Protein AF-A0A5S9MFN5-F1 (afdb_monomer)

Mean predicted aligned error: 7.89 Å

Sequence (57 aa):
MKQPNWLLHRAYLTPDRVALIYQEKEWTFHELAQEAEVLSNRLAQASLKKKGKRLRF

Solvent-accessible surface area (backbone atoms only — not comparable to full-atom values): 3561 Å² total; per-residue (Å²): 131,84,80,74,66,60,54,58,54,41,23,70,76,43,32,87,42,76,68,47,77,58,91,96,44,76,31,27,23,40,56,50,41,50,52,51,48,52,49,49,51,51,49,50,66,73,49,68,86,61,95,83,76,83,80,85,130

Radius of gyration: 13.5 Å; Cα contacts (8 Å, |Δi|>4): 38; chains: 1; bounding box: 27×29×32 Å

Secondary structure (DSSP, 8-state):
-PPP-HHHHHHHH-TTSEEEEETTEEEEHHHHHHHHHHHHHHHHHHSTT-TT-----

Nearest PDB structures (foldseek):
  7thn-assembly1_B  TM=9.141E-01  e=3.284E-02  Prodigiosinella confusarubida
  3ipl-as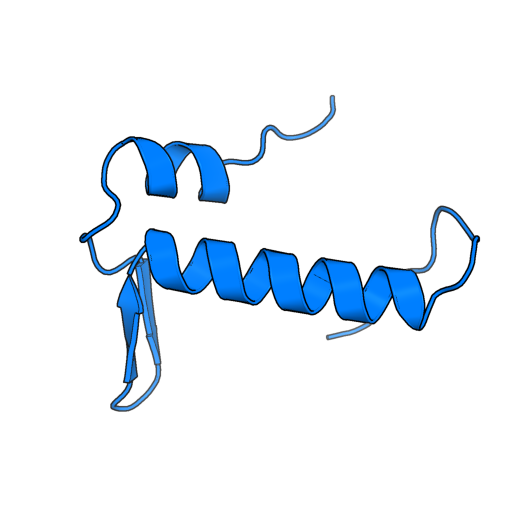sembly2_B  TM=8.920E-01  e=1.523E-01  Staphylococcus aureus subsp. aureus N315
  8glc-assembly2_A  TM=8.883E-01  e=1.421E-01  Actinoplanes
  7thq-assembly2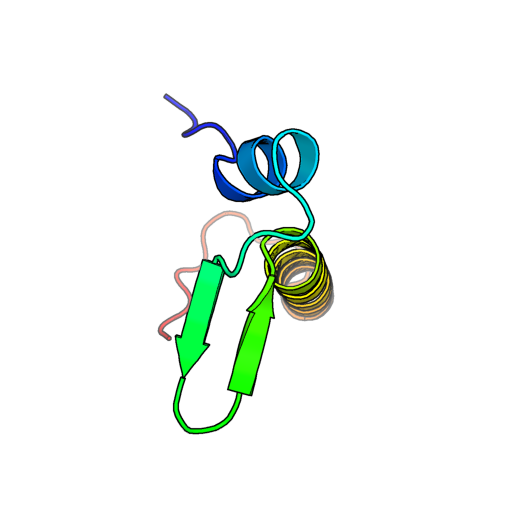_A  TM=8.503E-01  e=1.235E+00  Pseudomonas protegens Pf-5
  7thq-assembly1_B  TM=8.503E-01  e=1.324E+00  Pseudomonas protegens Pf-5

Organism: Bacillus safensis (NCBI:txid561879)

pLDDT: mean 79.43, std 15.46, range [36.25, 94.31]

Foldseek 3Di:
DPDPPVLVVCCVVWVQCFDDDDDPDTHGSVRVVVVVVVVVVVCCVVVPDDPDDDDDD

Structure (mmCIF, N/CA/C/O backbone):
data_AF-A0A5S9MFN5-F1
#
_entry.id   AF-A0A5S9MFN5-F1
#
loop_
_atom_site.group_PDB
_atom_site.id
_atom_site.type_symbol
_atom_site.label_atom_id
_atom_site.label_alt_id
_atom_site.label_comp_id
_atom_site.label_asym_id
_atom_site.label_entity_id
_atom_site.label_seq_id
_atom_site.pdbx_PDB_ins_code
_atom_site.Cartn_x
_atom_site.Cartn_y
_atom_site.Cartn_z
_atom_site.occupancy
_atom_site.B_iso_or_equiv
_atom_site.auth_seq_id
_atom_site.auth_comp_id
_atom_site.auth_asym_id
_atom_site.auth_atom_id
_atom_site.pdbx_PDB_model_num
ATOM 1 N N . MET A 1 1 ? 13.409 11.148 15.710 1.00 36.25 1 MET A N 1
ATOM 2 C CA . MET A 1 1 ? 13.459 11.303 14.239 1.00 36.25 1 MET A CA 1
ATOM 3 C C . MET A 1 1 ? 12.085 10.949 13.681 1.00 36.25 1 MET A C 1
ATOM 5 O O . MET A 1 1 ? 11.594 9.880 14.015 1.00 36.25 1 MET A O 1
ATOM 9 N N . LYS A 1 2 ? 11.415 11.843 12.934 1.00 51.50 2 LYS A N 1
ATOM 10 C CA . LYS A 1 2 ? 10.175 11.482 12.218 1.00 51.50 2 LYS A CA 1
ATOM 11 C C . LYS A 1 2 ? 10.579 10.565 11.063 1.00 51.50 2 LYS A C 1
ATOM 13 O O . LYS A 1 2 ? 11.400 10.981 10.252 1.00 51.50 2 LYS A O 1
ATOM 18 N N . GLN A 1 3 ? 10.063 9.337 11.015 1.00 56.47 3 GLN A N 1
ATOM 19 C CA . GLN A 1 3 ? 10.265 8.482 9.844 1.00 56.47 3 GLN A CA 1
ATOM 20 C C . GLN A 1 3 ? 9.707 9.202 8.606 1.00 56.47 3 GLN A C 1
ATOM 22 O O . GLN A 1 3 ? 8.585 9.717 8.669 1.00 56.47 3 GLN A O 1
ATOM 27 N N . PRO A 1 4 ? 10.476 9.290 7.509 1.00 65.31 4 PRO A N 1
ATOM 28 C CA . PRO A 1 4 ? 9.965 9.841 6.267 1.00 65.31 4 PRO A CA 1
ATOM 29 C C . PRO A 1 4 ? 8.852 8.945 5.723 1.00 65.31 4 PRO A C 1
ATOM 31 O O . PRO A 1 4 ? 8.842 7.734 5.948 1.00 65.31 4 PRO A O 1
ATOM 34 N N . ASN A 1 5 ? 7.899 9.546 5.011 1.00 78.31 5 ASN A N 1
ATOM 35 C CA . ASN A 1 5 ? 6.806 8.801 4.402 1.00 78.31 5 ASN A CA 1
ATOM 36 C C . ASN A 1 5 ? 7.332 8.010 3.191 1.00 78.31 5 ASN A C 1
ATOM 38 O O . ASN A 1 5 ? 7.317 8.481 2.054 1.00 78.31 5 ASN A O 1
ATOM 42 N N . TRP A 1 6 ? 7.849 6.811 3.460 1.00 82.56 6 TRP A N 1
ATOM 43 C CA . TRP A 1 6 ? 8.424 5.927 2.446 1.00 82.56 6 TRP A CA 1
ATOM 44 C C . TRP A 1 6 ? 7.399 5.443 1.425 1.00 82.56 6 TRP A C 1
ATOM 46 O O . TRP A 1 6 ? 7.772 5.178 0.283 1.00 82.56 6 TRP A O 1
ATOM 56 N N . LEU A 1 7 ? 6.123 5.362 1.811 1.00 83.62 7 LEU A N 1
ATOM 57 C CA . LEU A 1 7 ? 5.045 4.993 0.901 1.00 83.62 7 LEU A CA 1
ATOM 58 C C . LEU A 1 7 ? 4.850 6.076 -0.165 1.00 83.62 7 LEU A C 1
ATOM 60 O O . LEU A 1 7 ? 4.890 5.764 -1.349 1.00 83.62 7 LEU A O 1
ATOM 64 N N . LEU A 1 8 ? 4.762 7.348 0.241 1.00 84.06 8 LEU A N 1
ATOM 65 C CA . LEU A 1 8 ? 4.662 8.469 -0.704 1.00 84.06 8 LEU A CA 1
ATOM 66 C C . LEU A 1 8 ? 5.897 8.589 -1.598 1.00 84.06 8 LEU A C 1
ATOM 68 O O . LEU A 1 8 ? 5.774 8.853 -2.790 1.00 84.06 8 LEU A O 1
ATOM 72 N N . HIS A 1 9 ? 7.090 8.360 -1.047 1.00 86.31 9 HIS A N 1
ATOM 73 C CA . HIS A 1 9 ? 8.314 8.409 -1.843 1.00 86.31 9 HIS A CA 1
ATOM 74 C C . HIS A 1 9 ? 8.325 7.336 -2.944 1.00 86.31 9 HIS A C 1
ATOM 76 O O . HIS A 1 9 ? 8.691 7.618 -4.082 1.00 86.31 9 HIS A O 1
ATOM 82 N N . ARG A 1 10 ? 7.873 6.115 -2.633 1.00 84.88 10 ARG A N 1
ATOM 83 C CA . ARG A 1 10 ? 7.764 5.035 -3.625 1.00 84.88 10 ARG A CA 1
ATOM 84 C C . ARG A 1 10 ? 6.615 5.240 -4.606 1.00 84.88 10 ARG A C 1
ATOM 86 O O . ARG A 1 10 ? 6.794 4.935 -5.777 1.00 84.88 10 ARG A O 1
ATOM 93 N N . ALA A 1 11 ? 5.496 5.805 -4.159 1.00 86.75 11 ALA A N 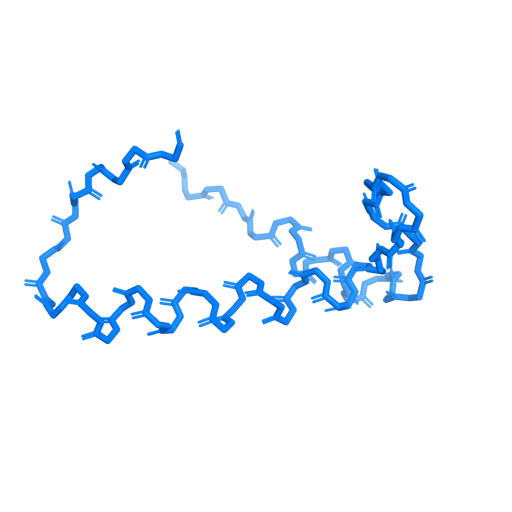1
ATOM 94 C CA . ALA A 1 11 ? 4.396 6.183 -5.041 1.00 86.75 11 ALA A CA 1
ATOM 95 C C . ALA A 1 11 ? 4.814 7.249 -6.065 1.00 86.75 11 ALA A C 1
ATOM 97 O O . ALA A 1 11 ? 4.336 7.225 -7.191 1.00 86.75 11 ALA A O 1
ATOM 98 N N . TYR A 1 12 ? 5.739 8.145 -5.706 1.00 86.06 12 TYR A N 1
ATOM 99 C CA . TYR A 1 12 ? 6.298 9.122 -6.641 1.00 8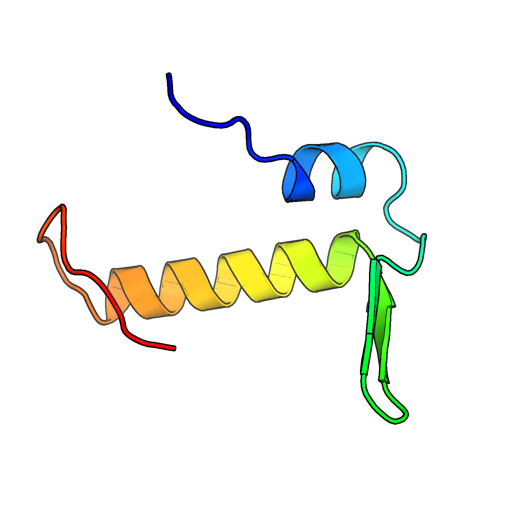6.06 12 TYR A CA 1
ATOM 100 C C . TYR A 1 12 ? 7.305 8.504 -7.623 1.00 86.06 12 TYR A C 1
ATOM 102 O O . TYR A 1 12 ? 7.273 8.806 -8.810 1.00 86.06 12 TYR A O 1
ATOM 110 N N . LEU A 1 13 ? 8.212 7.648 -7.139 1.00 89.12 13 LEU A N 1
ATOM 111 C CA . LEU A 1 13 ? 9.273 7.076 -7.976 1.00 89.12 13 LEU A CA 1
ATOM 112 C C . LEU A 1 13 ? 8.784 5.959 -8.905 1.00 89.12 13 LEU A C 1
ATOM 114 O O . LEU A 1 13 ? 9.268 5.838 -10.025 1.00 89.12 13 LEU A O 1
ATOM 118 N N . THR A 1 14 ? 7.877 5.111 -8.425 1.00 90.31 14 THR A N 1
ATOM 119 C CA . THR A 1 14 ? 7.372 3.941 -9.155 1.00 90.31 14 THR A CA 1
ATOM 120 C C . THR A 1 14 ? 5.881 3.744 -8.862 1.00 90.31 14 THR A C 1
ATOM 122 O O . THR A 1 14 ? 5.539 2.832 -8.102 1.00 90.31 14 THR A O 1
ATOM 125 N N . PRO A 1 15 ? 4.995 4.592 -9.417 1.00 88.00 15 PRO A N 1
ATOM 126 C CA . PRO A 1 15 ? 3.562 4.557 -9.121 1.00 88.00 15 PRO A CA 1
ATOM 127 C C . PRO A 1 15 ? 2.912 3.227 -9.510 1.00 88.00 15 PRO A C 1
ATOM 129 O O . PRO A 1 15 ? 2.223 2.646 -8.679 1.00 88.00 15 PRO A O 1
ATOM 132 N N . ASP A 1 16 ? 3.208 2.715 -10.708 1.00 90.75 16 ASP A N 1
ATOM 133 C CA . ASP A 1 16 ? 2.539 1.543 -11.304 1.00 90.75 16 ASP A CA 1
ATOM 134 C C . ASP A 1 16 ? 3.078 0.197 -10.803 1.00 90.75 16 ASP A C 1
ATOM 136 O O . ASP A 1 16 ? 2.620 -0.87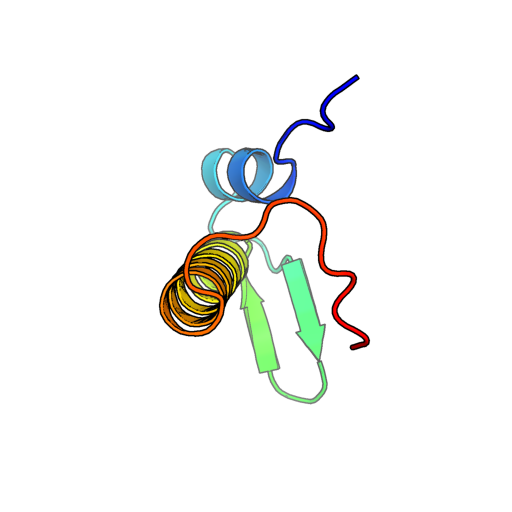3 -11.203 1.00 90.75 16 ASP A O 1
ATOM 140 N N . ARG A 1 17 ? 4.093 0.215 -9.934 1.00 92.19 17 ARG A N 1
ATOM 141 C CA . ARG A 1 17 ? 4.670 -1.017 -9.402 1.00 92.19 17 ARG A CA 1
ATOM 142 C C . ARG A 1 17 ? 3.770 -1.571 -8.303 1.00 92.19 17 ARG A C 1
ATOM 144 O O . ARG A 1 17 ? 3.417 -0.853 -7.370 1.00 92.19 17 ARG A O 1
ATOM 151 N N . VAL A 1 18 ? 3.482 -2.868 -8.377 1.00 92.19 18 VAL A N 1
ATOM 152 C CA . VAL A 1 18 ? 2.733 -3.590 -7.342 1.00 92.19 18 VAL A CA 1
ATOM 153 C C . VAL A 1 18 ? 3.485 -3.521 -6.008 1.00 92.19 18 VAL A C 1
ATOM 155 O O . VAL A 1 18 ? 4.653 -3.906 -5.907 1.00 92.19 18 VAL A O 1
ATOM 158 N N . ALA A 1 19 ? 2.815 -2.978 -4.995 1.00 89.94 19 ALA A N 1
ATOM 159 C CA . ALA A 1 19 ? 3.328 -2.760 -3.647 1.00 89.94 19 ALA A CA 1
ATOM 160 C C . ALA A 1 19 ? 2.848 -3.833 -2.666 1.00 89.94 19 ALA A C 1
ATOM 162 O O . ALA A 1 19 ? 3.593 -4.212 -1.759 1.00 89.94 19 ALA A O 1
ATOM 163 N N . LEU A 1 20 ? 1.613 -4.305 -2.842 1.00 89.88 20 LEU A N 1
ATOM 164 C CA . LEU A 1 20 ? 0.992 -5.314 -1.996 1.00 89.88 20 LEU A CA 1
ATOM 165 C C . LEU A 1 20 ? 0.108 -6.223 -2.844 1.00 89.88 20 LEU A C 1
ATOM 167 O O . LEU A 1 20 ? -0.665 -5.748 -3.668 1.00 89.88 20 LEU A O 1
ATOM 171 N N . ILE A 1 21 ? 0.200 -7.522 -2.591 1.00 93.19 21 ILE A N 1
ATOM 172 C CA . ILE A 1 21 ? -0.720 -8.518 -3.133 1.00 93.19 21 ILE A CA 1
ATOM 173 C C . ILE A 1 21 ? -1.353 -9.209 -1.936 1.00 93.19 21 ILE A C 1
ATOM 175 O O . ILE A 1 21 ? -0.645 -9.709 -1.058 1.00 93.19 21 ILE A O 1
ATOM 179 N N . TYR A 1 22 ? -2.678 -9.203 -1.874 1.00 92.00 22 TYR A N 1
ATOM 180 C CA . TYR A 1 22 ? -3.426 -9.909 -0.846 1.00 92.00 22 TYR A CA 1
ATOM 181 C C . TYR A 1 22 ? -4.626 -10.603 -1.481 1.00 92.00 22 TYR A C 1
ATOM 183 O O . TYR A 1 22 ? -5.507 -9.954 -2.044 1.00 92.00 22 TYR A O 1
ATOM 191 N N . GLN A 1 23 ? -4.657 -11.933 -1.360 1.00 92.75 23 GLN A N 1
ATOM 192 C CA . GLN A 1 23 ? -5.607 -12.796 -2.067 1.00 92.75 23 GLN A CA 1
ATOM 193 C C . GLN A 1 23 ? -5.522 -12.566 -3.587 1.00 92.75 23 GLN A C 1
ATOM 195 O O . GLN A 1 23 ? -4.435 -12.643 -4.148 1.00 92.75 23 GLN A O 1
ATOM 200 N N . GLU A 1 24 ? -6.648 -12.280 -4.237 1.00 93.19 24 GLU A N 1
ATOM 201 C CA . GLU A 1 24 ? -6.756 -12.021 -5.679 1.00 93.19 24 GLU A CA 1
ATOM 202 C C . GLU A 1 24 ? -6.641 -10.528 -6.023 1.00 93.19 24 GLU A C 1
ATOM 204 O O . GLU A 1 24 ? -6.929 -10.122 -7.147 1.00 93.19 24 GLU A O 1
ATOM 209 N N . LYS A 1 25 ? -6.274 -9.686 -5.048 1.00 91.00 25 LYS A N 1
ATOM 210 C CA . LYS A 1 25 ? -6.146 -8.243 -5.240 1.00 91.00 25 LYS A CA 1
ATOM 211 C C . LYS A 1 25 ? -4.695 -7.810 -5.177 1.00 91.00 25 LYS A C 1
ATOM 213 O O . LYS A 1 25 ? -3.942 -8.197 -4.279 1.00 91.00 25 LYS A O 1
ATOM 218 N N . GLU A 1 26 ? -4.349 -6.943 -6.110 1.00 94.00 26 GLU A N 1
ATOM 219 C CA . GLU A 1 26 ? -3.062 -6.280 -6.189 1.00 94.00 26 GLU A CA 1
ATOM 220 C C . GLU A 1 26 ? -3.282 -4.785 -6.004 1.00 94.00 26 GLU A C 1
ATOM 222 O O . GLU A 1 26 ? -4.245 -4.223 -6.521 1.00 94.00 26 GLU A O 1
ATOM 227 N N . TRP A 1 27 ? -2.385 -4.157 -5.256 1.00 93.06 27 TRP A N 1
ATOM 228 C CA . TRP A 1 27 ? -2.342 -2.715 -5.093 1.00 93.06 27 TRP A CA 1
ATOM 229 C C . TRP A 1 27 ? -0.993 -2.214 -5.557 1.00 93.06 27 TRP A C 1
ATOM 231 O O . TRP A 1 27 ? 0.060 -2.670 -5.094 1.00 93.06 27 TRP A O 1
ATOM 241 N N . THR A 1 28 ? -1.025 -1.228 -6.436 1.00 94.31 28 THR A N 1
ATOM 242 C CA . THR A 1 28 ? 0.150 -0.453 -6.815 1.00 94.31 28 THR A CA 1
ATOM 243 C C . THR A 1 28 ? 0.580 0.488 -5.686 1.00 94.31 28 THR A C 1
ATOM 245 O O . THR A 1 28 ? -0.169 0.748 -4.738 1.00 94.31 28 THR A O 1
ATOM 248 N N . PHE A 1 29 ? 1.803 1.026 -5.753 1.00 91.19 29 PHE A N 1
ATOM 249 C CA . PHE A 1 29 ? 2.240 2.034 -4.779 1.00 91.19 29 PHE A CA 1
ATOM 250 C C . PHE A 1 29 ? 1.341 3.272 -4.790 1.00 91.19 29 PHE A C 1
ATOM 252 O O . PHE A 1 29 ? 1.127 3.861 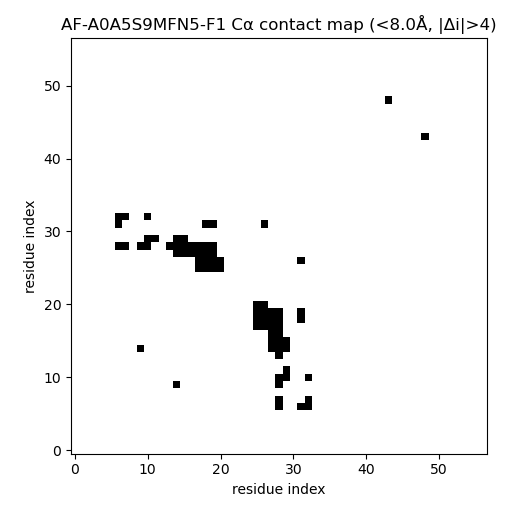-3.729 1.00 91.19 29 PHE A O 1
ATOM 259 N N . HIS A 1 30 ? 0.819 3.657 -5.958 1.00 90.12 30 HIS A N 1
ATOM 260 C CA . HIS A 1 30 ? -0.110 4.776 -6.077 1.00 90.12 30 HIS A CA 1
ATOM 261 C C . HIS A 1 30 ? -1.426 4.503 -5.340 1.00 90.12 30 HIS A C 1
ATOM 263 O O . HIS A 1 30 ? -1.814 5.282 -4.468 1.00 90.12 30 HIS A O 1
ATOM 269 N N . GLU A 1 31 ? -2.066 3.368 -5.625 1.00 91.00 31 GLU A N 1
ATOM 270 C CA . GLU A 1 31 ? -3.343 2.991 -5.007 1.00 91.00 31 GLU A CA 1
ATOM 271 C C . GLU A 1 31 ? -3.203 2.823 -3.494 1.00 91.00 31 GLU A C 1
ATOM 273 O O . GLU A 1 31 ? -3.997 3.366 -2.728 1.00 91.00 31 GLU A O 1
ATOM 278 N N . LEU A 1 32 ? -2.138 2.152 -3.043 1.00 90.75 32 LEU A N 1
ATOM 279 C CA . LEU A 1 32 ? -1.884 1.949 -1.619 1.00 90.75 32 LEU A CA 1
ATOM 280 C C . LEU A 1 32 ? -1.664 3.280 -0.881 1.00 90.75 32 LEU A C 1
ATOM 282 O O . LEU A 1 32 ? -2.117 3.449 0.253 1.00 90.75 32 LEU A O 1
ATOM 286 N N . ALA A 1 33 ? -0.979 4.238 -1.512 1.00 89.56 33 ALA A N 1
ATOM 287 C CA . ALA A 1 33 ? -0.784 5.572 -0.952 1.00 89.56 33 ALA A CA 1
ATOM 288 C C . ALA A 1 33 ? -2.104 6.344 -0.829 1.00 89.56 33 ALA A C 1
ATOM 290 O O . ALA A 1 33 ? -2.363 6.936 0.222 1.00 89.56 33 ALA A O 1
ATOM 291 N N . GLN A 1 34 ? -2.949 6.300 -1.861 1.00 90.19 34 GLN A N 1
ATOM 292 C CA . GLN A 1 34 ? -4.269 6.932 -1.837 1.00 90.19 34 GLN A CA 1
ATOM 293 C C . GLN A 1 34 ? -5.170 6.316 -0.765 1.00 90.19 34 GLN A C 1
ATOM 295 O 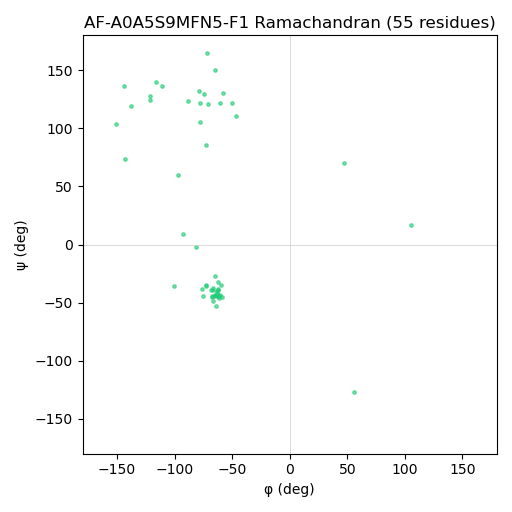O . GLN A 1 34 ? -5.817 7.036 -0.005 1.00 90.19 34 GLN A O 1
ATOM 300 N N . GLU A 1 35 ? -5.189 4.990 -0.647 1.00 89.38 35 GLU A N 1
ATOM 301 C CA . GLU A 1 35 ? -6.024 4.292 0.329 1.00 89.38 35 GLU A CA 1
ATOM 302 C C . GLU A 1 35 ? -5.576 4.589 1.769 1.00 89.38 35 GLU A C 1
ATOM 304 O O . GLU A 1 35 ? -6.403 4.855 2.649 1.00 89.38 35 GLU A O 1
ATOM 309 N N . ALA A 1 36 ? -4.259 4.658 1.997 1.00 87.94 36 ALA A N 1
ATOM 310 C CA . ALA A 1 36 ? -3.684 5.085 3.268 1.00 87.94 36 ALA A CA 1
ATOM 311 C C . ALA A 1 36 ? -4.037 6.543 3.612 1.00 87.94 36 ALA A C 1
ATOM 313 O O . ALA A 1 36 ? -4.337 6.846 4.770 1.00 87.94 36 ALA A O 1
ATOM 314 N N . GLU A 1 37 ? -4.035 7.447 2.630 1.00 88.12 37 GLU A N 1
ATOM 315 C CA . GLU A 1 37 ? -4.430 8.845 2.819 1.00 88.12 37 GLU A CA 1
ATOM 316 C C . GLU A 1 37 ? -5.925 8.975 3.134 1.00 88.12 37 GLU A C 1
ATOM 318 O O . GLU A 1 37 ? -6.299 9.655 4.092 1.00 88.12 37 GLU A O 1
ATOM 323 N N . VAL A 1 38 ? -6.787 8.263 2.404 1.00 89.25 38 VAL A N 1
ATOM 324 C CA . VAL A 1 38 ? -8.231 8.210 2.677 1.00 89.25 38 VAL A CA 1
ATOM 325 C C . VAL A 1 38 ? -8.492 7.678 4.084 1.00 89.25 38 VAL A C 1
ATOM 327 O O . VAL A 1 38 ? -9.281 8.268 4.826 1.00 89.25 38 VAL A O 1
ATOM 330 N N . LEU A 1 39 ? -7.815 6.601 4.488 1.00 86.75 39 LEU A N 1
ATOM 331 C CA . LEU A 1 39 ? -7.939 6.052 5.835 1.00 86.75 39 LEU A CA 1
ATOM 332 C C . LEU A 1 39 ? -7.439 7.043 6.890 1.00 86.75 39 LEU A C 1
ATOM 334 O O . LEU A 1 39 ? -8.111 7.238 7.899 1.00 86.75 39 LEU A O 1
ATOM 338 N N . SER A 1 40 ? -6.303 7.703 6.656 1.00 85.31 40 SER A N 1
ATOM 339 C CA . SER A 1 40 ? -5.767 8.726 7.557 1.00 85.31 40 SER A CA 1
ATOM 340 C C . SER A 1 40 ? -6.739 9.891 7.724 1.00 85.31 40 SER A C 1
ATOM 342 O O . SER A 1 40 ? -7.012 10.302 8.849 1.00 85.31 40 SER A O 1
ATOM 344 N N . ASN A 1 41 ? -7.342 10.360 6.630 1.00 85.06 41 ASN A N 1
ATOM 345 C CA . ASN A 1 41 ? -8.351 11.414 6.645 1.00 85.06 41 ASN A CA 1
ATOM 346 C C . ASN A 1 41 ? -9.617 10.976 7.386 1.00 85.06 41 ASN A C 1
ATOM 348 O O . ASN A 1 41 ? -10.122 11.727 8.220 1.00 85.06 41 ASN A O 1
ATOM 352 N N . ARG A 1 42 ? -10.103 9.749 7.158 1.00 86.06 42 ARG A N 1
ATOM 353 C CA . ARG A 1 42 ? -11.233 9.174 7.910 1.00 86.06 42 ARG A CA 1
ATOM 354 C C . ARG A 1 42 ? -10.914 9.056 9.397 1.00 86.06 42 ARG A C 1
ATOM 356 O O . ARG A 1 42 ? -11.732 9.435 10.229 1.00 86.06 42 ARG A O 1
ATOM 363 N N . LEU A 1 43 ? -9.716 8.586 9.741 1.00 82.44 43 LEU A N 1
ATOM 364 C CA . LEU A 1 43 ? -9.251 8.486 11.121 1.00 82.44 43 LEU A CA 1
ATOM 365 C C . LEU A 1 43 ? -9.073 9.859 11.760 1.00 82.44 43 LEU A C 1
ATOM 367 O O . LEU A 1 43 ? -9.397 9.997 12.930 1.00 82.44 43 LEU A O 1
ATOM 371 N N . ALA A 1 44 ? -8.598 10.869 11.033 1.00 82.12 44 ALA A N 1
ATOM 372 C CA . ALA A 1 44 ? -8.463 12.237 11.524 1.00 82.12 44 ALA A CA 1
ATOM 373 C C . ALA A 1 44 ? -9.831 12.895 11.756 1.00 82.12 44 ALA A C 1
ATOM 375 O O . ALA A 1 44 ? -10.014 13.586 12.758 1.00 82.12 44 ALA A O 1
ATOM 376 N N . GLN A 1 45 ? -10.798 12.642 10.868 1.00 80.81 45 GLN A N 1
ATOM 377 C CA . GLN A 1 45 ? -12.184 13.093 11.016 1.00 80.81 45 GLN A CA 1
ATOM 378 C C . GLN A 1 45 ? -12.890 12.392 12.184 1.00 80.81 45 GLN A C 1
ATOM 380 O O . GLN A 1 45 ? -13.545 13.051 12.985 1.00 80.81 45 GLN A O 1
ATOM 385 N N . ALA A 1 46 ? -12.723 11.074 12.328 1.00 78.69 46 ALA A N 1
ATOM 386 C CA . ALA A 1 46 ? -13.299 10.306 13.432 1.00 78.69 46 ALA A CA 1
ATOM 387 C C . ALA A 1 46 ? -12.588 10.581 14.771 1.00 78.69 46 ALA A C 1
ATOM 389 O O . ALA A 1 46 ? -13.211 10.633 15.830 1.00 78.69 46 ALA A O 1
ATOM 390 N N . SER A 1 47 ? -11.273 10.794 14.732 1.00 61.50 47 SER A N 1
ATOM 391 C CA . SER A 1 47 ? -10.425 11.102 15.886 1.00 61.50 47 SER A CA 1
ATOM 392 C C . SER A 1 47 ? -10.217 12.607 15.988 1.00 61.50 47 SER A C 1
ATOM 394 O O . SER A 1 47 ? -9.085 13.094 15.941 1.00 61.50 47 SER A O 1
ATOM 396 N N . LEU A 1 48 ? -11.310 13.359 16.138 1.00 55.84 48 LEU A N 1
ATOM 397 C CA . LEU A 1 48 ? -11.255 14.788 16.437 1.00 55.84 48 LEU A CA 1
ATOM 398 C C . LEU A 1 48 ? -10.251 15.050 17.575 1.00 55.84 48 LEU A C 1
ATOM 400 O O . LEU A 1 48 ? -10.466 14.690 18.732 1.00 55.84 48 LEU A O 1
ATOM 404 N N . LYS A 1 49 ? -9.135 15.690 17.207 1.00 54.06 49 LYS A N 1
ATOM 405 C CA . L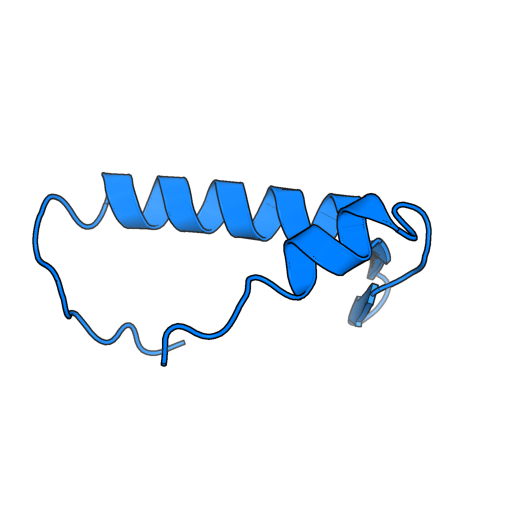YS A 1 49 ? -8.197 16.410 18.078 1.00 54.06 49 LYS A CA 1
ATOM 406 C C . LYS A 1 49 ? -7.770 15.668 19.354 1.00 54.06 49 LYS A C 1
ATOM 408 O O . LYS A 1 49 ? -8.052 16.131 20.453 1.00 54.06 49 LYS A O 1
ATOM 413 N N . LYS A 1 50 ? -6.975 14.600 19.264 1.00 47.12 50 LYS A N 1
ATOM 414 C CA . LYS A 1 50 ? -6.060 14.258 20.374 1.00 47.12 50 LYS A CA 1
ATOM 415 C C . LYS A 1 50 ? -4.818 13.538 19.859 1.00 47.12 50 LYS A C 1
ATOM 417 O O . LYS A 1 50 ? -4.860 12.361 19.511 1.00 47.12 50 LYS A O 1
ATOM 422 N N . LYS A 1 51 ? -3.704 14.279 19.811 1.00 47.03 51 LYS A N 1
ATOM 423 C CA . LYS A 1 51 ? -2.360 13.738 19.565 1.00 47.03 51 LYS A CA 1
ATOM 424 C C . LYS A 1 51 ? -2.123 12.549 20.510 1.00 47.03 51 LYS A C 1
ATOM 426 O O . LYS A 1 51 ? -2.185 12.728 21.721 1.00 47.03 51 LYS A O 1
ATOM 431 N N . GLY A 1 52 ? -1.839 11.368 19.955 1.00 56.62 52 GLY A N 1
ATOM 432 C CA . GLY A 1 52 ? -1.267 10.244 20.710 1.00 56.62 52 GLY A CA 1
ATOM 433 C C . GLY A 1 52 ? -2.183 9.065 21.060 1.00 56.62 52 GLY A C 1
ATOM 434 O O . GLY A 1 52 ? -1.808 8.272 21.919 1.00 56.62 52 GLY A O 1
ATOM 435 N N . LYS A 1 53 ? -3.352 8.887 20.428 1.00 58.94 53 LYS A N 1
ATOM 436 C CA . LYS A 1 53 ? -4.119 7.639 20.609 1.00 58.94 53 LYS A CA 1
ATOM 437 C C . LYS A 1 53 ? -3.519 6.498 19.781 1.00 58.94 53 LYS A C 1
ATOM 439 O O . LYS A 1 53 ? -3.433 6.586 18.561 1.00 58.94 53 LYS A O 1
ATOM 444 N N . ARG A 1 54 ? -3.131 5.414 20.460 1.00 58.50 54 ARG A N 1
ATOM 445 C CA . ARG A 1 54 ? -2.715 4.154 19.834 1.00 58.50 54 ARG A CA 1
ATOM 446 C C . ARG A 1 54 ? -3.958 3.393 19.375 1.00 58.50 54 ARG A C 1
ATOM 448 O O . ARG A 1 54 ? -4.683 2.850 20.205 1.00 58.50 54 ARG A O 1
ATOM 455 N N . LEU A 1 55 ? -4.204 3.392 18.070 1.00 62.41 55 LEU A N 1
ATOM 456 C CA . LEU A 1 55 ? -5.201 2.532 17.437 1.00 62.41 55 LEU A CA 1
ATOM 457 C C . LEU A 1 55 ? -4.632 1.109 17.391 1.00 62.41 55 LEU A C 1
ATOM 459 O O . LEU A 1 55 ? -3.476 0.920 17.011 1.00 62.41 55 LEU A O 1
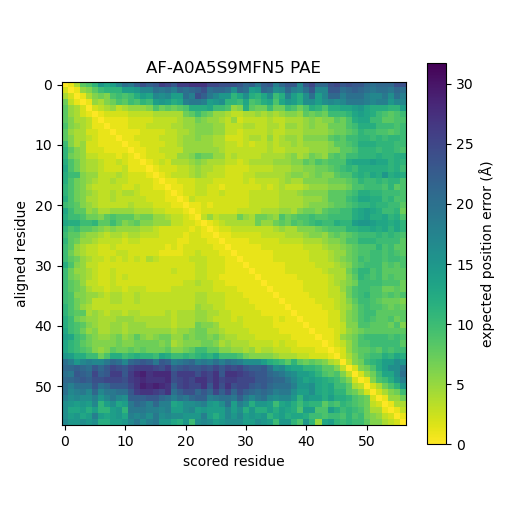ATOM 463 N N . ARG A 1 56 ? -5.409 0.129 17.857 1.00 55.72 56 ARG A N 1
ATOM 464 C CA . ARG A 1 56 ? -5.093 -1.289 17.660 1.00 55.72 56 ARG A CA 1
ATOM 465 C C . ARG A 1 56 ? -5.721 -1.695 16.328 1.00 55.72 56 ARG A C 1
ATOM 467 O O . ARG A 1 56 ? -6.914 -1.462 16.152 1.00 55.72 56 ARG A O 1
ATOM 474 N N . PHE A 1 57 ? -4.890 -2.203 15.428 1.00 57.12 57 PHE A N 1
ATOM 475 C CA . PHE A 1 57 ? -5.289 -2.832 14.173 1.00 57.12 57 PHE A CA 1
ATOM 476 C C . PHE A 1 57 ? -5.319 -4.343 14.375 1.00 57.12 57 PHE A C 1
ATOM 478 O O . PHE A 1 57 ? -4.491 -4.819 15.192 1.00 57.12 57 PHE A O 1
#